Protein AF-A0A4Q8QYP9-F1 (afdb_monomer_lite)

Radius of gyration: 11.54 Å; chains: 1; bounding box: 37×15×24 Å

pLDDT: mean 76.27, std 12.25, range [40.66, 88.81]

Secondary structure (DSSP, 8-state):
----SSHHHHHHHHHHHTT--HHHHHHHTT----TT-SS----HHHHHHHHHHHHHHHTT-

Structure (mmCIF, N/CA/C/O backbone):
data_AF-A0A4Q8QYP9-F1
#
_entry.id   AF-A0A4Q8QYP9-F1
#
loop_
_atom_site.group_PDB
_atom_site.id
_atom_site.type_symbol
_atom_site.label_atom_id
_atom_site.label_alt_id
_atom_site.label_comp_id
_atom_site.label_asym_id
_atom_site.label_entity_id
_atom_site.label_seq_id
_atom_site.pdbx_PDB_ins_code
_atom_site.Cartn_x
_atom_site.Cartn_y
_atom_site.Cartn_z
_atom_site.occupancy
_atom_site.B_iso_or_equiv
_atom_site.auth_seq_id
_atom_site.auth_comp_id
_atom_site.auth_asym_id
_atom_site.auth_atom_id
_atom_site.pdbx_PDB_model_num
ATOM 1 N N . MET A 1 1 ? -3.517 -5.915 -14.100 1.00 55.88 1 MET A N 1
ATOM 2 C CA . MET A 1 1 ? -3.004 -5.630 -12.743 1.00 55.88 1 MET A CA 1
ATOM 3 C C . MET A 1 1 ? -1.488 -5.696 -12.830 1.00 55.88 1 MET A C 1
ATOM 5 O O . MET A 1 1 ? -0.961 -6.784 -13.024 1.00 55.88 1 MET A O 1
ATOM 9 N N . ARG A 1 2 ? -0.797 -4.551 -12.846 1.00 57.69 2 ARG A N 1
ATOM 10 C CA . ARG A 1 2 ? 0.672 -4.525 -12.891 1.00 57.69 2 ARG A CA 1
ATOM 11 C C . ARG A 1 2 ? 1.169 -4.518 -11.451 1.00 57.69 2 ARG A C 1
ATOM 13 O O . ARG A 1 2 ? 0.960 -3.542 -10.741 1.00 57.69 2 ARG A O 1
ATOM 20 N N . VAL A 1 3 ? 1.735 -5.638 -11.021 1.00 72.62 3 VAL A N 1
ATOM 21 C CA . VAL A 1 3 ? 2.377 -5.761 -9.710 1.00 72.62 3 VAL A CA 1
ATOM 22 C C . VAL A 1 3 ? 3.736 -5.067 -9.797 1.00 72.62 3 VAL A C 1
ATOM 24 O O . VAL A 1 3 ? 4.454 -5.261 -10.781 1.00 72.62 3 VAL A O 1
ATOM 27 N N . LEU A 1 4 ? 4.074 -4.227 -8.817 1.00 75.69 4 LEU A N 1
ATOM 28 C CA . LEU A 1 4 ? 5.404 -3.624 -8.726 1.00 75.69 4 LEU A CA 1
ATOM 29 C C . LEU A 1 4 ? 6.448 -4.743 -8.649 1.00 75.69 4 LEU A C 1
ATOM 31 O O . LEU A 1 4 ? 6.294 -5.688 -7.879 1.00 75.69 4 LEU A O 1
ATOM 35 N N . SER A 1 5 ? 7.543 -4.620 -9.404 1.00 76.88 5 SER A N 1
ATOM 36 C CA . SER A 1 5 ? 8.610 -5.635 -9.439 1.00 76.88 5 SER A CA 1
ATOM 37 C C . SER A 1 5 ? 9.222 -5.901 -8.058 1.00 76.88 5 SER A C 1
ATOM 39 O O . SER A 1 5 ? 9.792 -6.960 -7.815 1.00 76.88 5 SER A O 1
ATOM 41 N N . ASN A 1 6 ? 9.111 -4.930 -7.147 1.00 81.00 6 ASN A N 1
ATOM 42 C CA . ASN A 1 6 ? 9.550 -5.054 -5.770 1.00 81.00 6 ASN A CA 1
ATOM 43 C C . ASN A 1 6 ? 8.373 -5.415 -4.852 1.00 81.00 6 ASN A C 1
ATOM 45 O O . ASN A 1 6 ? 7.530 -4.574 -4.531 1.00 81.00 6 ASN A O 1
ATOM 49 N N . THR A 1 7 ? 8.380 -6.648 -4.347 1.00 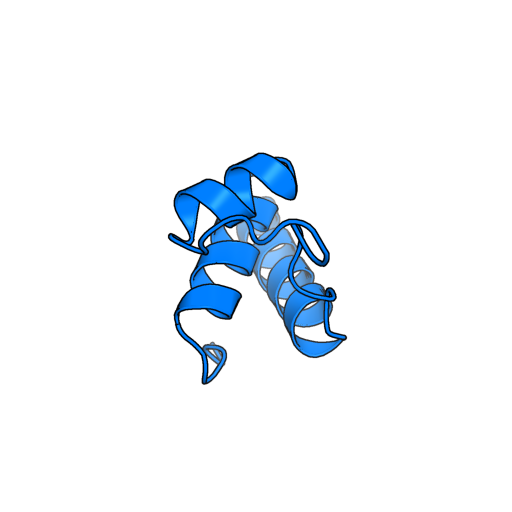82.50 7 THR A N 1
ATOM 50 C CA . THR A 1 7 ? 7.350 -7.189 -3.448 1.00 82.50 7 THR A CA 1
ATOM 51 C C . THR A 1 7 ? 7.123 -6.338 -2.194 1.00 82.50 7 THR A C 1
ATOM 53 O O . THR A 1 7 ? 5.997 -6.262 -1.704 1.00 82.50 7 THR A O 1
ATOM 56 N N . LYS A 1 8 ? 8.156 -5.659 -1.670 1.00 82.50 8 LYS A N 1
ATOM 57 C CA . LYS A 1 8 ? 8.008 -4.776 -0.498 1.00 82.50 8 LYS A CA 1
ATOM 58 C C . LYS A 1 8 ? 7.231 -3.508 -0.837 1.00 82.50 8 LYS A C 1
ATOM 60 O O . LYS A 1 8 ? 6.402 -3.076 -0.045 1.00 82.50 8 LYS A O 1
ATOM 65 N N . GLN A 1 9 ? 7.477 -2.934 -2.014 1.00 82.94 9 GLN A N 1
ATOM 66 C CA . GLN A 1 9 ? 6.748 -1.755 -2.486 1.00 82.94 9 GLN A CA 1
ATOM 67 C C . GLN A 1 9 ? 5.293 -2.097 -2.810 1.00 82.94 9 GLN A C 1
ATOM 69 O O . GLN A 1 9 ? 4.404 -1.313 -2.499 1.00 82.94 9 GLN A O 1
ATOM 74 N N . GLU A 1 10 ? 5.043 -3.280 -3.377 1.00 87.31 10 GLU A N 1
ATOM 75 C CA . GLU A 1 10 ? 3.678 -3.762 -3.594 1.00 87.31 10 GLU A CA 1
ATOM 76 C C . GLU A 1 10 ? 2.937 -3.938 -2.261 1.00 87.31 10 GLU A C 1
ATOM 78 O O . GLU A 1 10 ? 1.829 -3.429 -2.117 1.00 87.31 1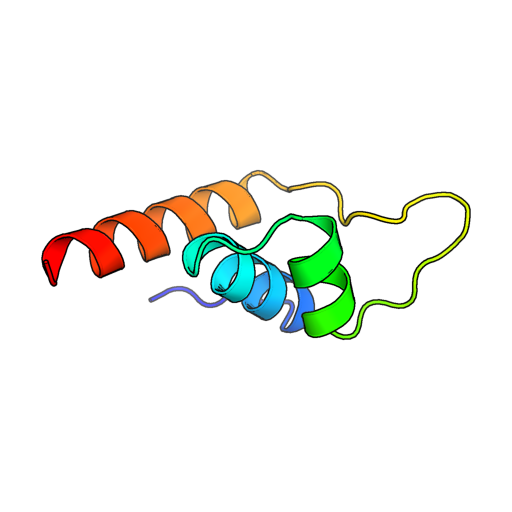0 GLU A O 1
ATOM 83 N N . ARG A 1 11 ? 3.548 -4.595 -1.263 1.00 86.56 11 ARG A N 1
ATOM 84 C CA . ARG A 1 11 ? 2.945 -4.717 0.076 1.00 86.56 11 ARG A CA 1
ATOM 85 C C . ARG A 1 11 ? 2.671 -3.354 0.699 1.00 86.56 11 ARG A C 1
ATOM 87 O O . ARG A 1 11 ? 1.579 -3.130 1.201 1.00 86.56 11 ARG A O 1
ATOM 94 N N . PHE A 1 12 ? 3.625 -2.435 0.608 1.00 86.44 12 PHE A N 1
ATOM 95 C CA . PHE A 1 12 ? 3.454 -1.069 1.089 1.00 86.44 12 PHE A CA 1
ATOM 96 C C . PHE A 1 12 ? 2.262 -0.363 0.418 1.00 86.44 12 PHE A C 1
ATOM 98 O O . PHE A 1 12 ? 1.422 0.204 1.111 1.00 86.44 12 PHE A O 1
ATOM 105 N N . ALA A 1 13 ? 2.130 -0.456 -0.911 1.00 87.94 13 ALA A N 1
ATOM 106 C CA . ALA A 1 13 ? 1.001 0.117 -1.645 1.00 87.94 13 ALA A CA 1
ATOM 107 C C . ALA A 1 13 ? -0.345 -0.523 -1.259 1.00 87.94 13 ALA A C 1
ATOM 109 O O . ALA A 1 13 ? -1.354 0.169 -1.143 1.00 87.94 13 ALA A O 1
ATOM 110 N N . GLN A 1 14 ? -0.365 -1.837 -1.027 1.00 87.69 14 GLN A N 1
ATOM 111 C CA . GLN A 1 14 ? -1.561 -2.553 -0.583 1.00 87.69 14 GLN A CA 1
ATOM 112 C C . GLN A 1 14 ? -1.997 -2.143 0.823 1.00 87.69 14 GLN A C 1
ATOM 114 O O . GLN A 1 14 ? -3.185 -1.933 1.043 1.00 87.69 14 GLN A O 1
ATOM 119 N N . GLU A 1 15 ? -1.064 -2.006 1.765 1.00 88.81 15 GLU A N 1
ATOM 120 C CA . GLU A 1 15 ? -1.384 -1.555 3.122 1.00 88.81 15 GLU A CA 1
ATOM 121 C C . GLU A 1 15 ? -1.855 -0.093 3.137 1.00 88.81 15 GLU A C 1
ATOM 123 O O . GLU A 1 15 ? -2.859 0.214 3.779 1.00 88.81 15 GLU A O 1
ATOM 128 N N . LEU A 1 16 ? -1.227 0.792 2.351 1.00 87.06 16 LEU A N 1
ATOM 129 C CA . LEU A 1 16 ? -1.709 2.167 2.169 1.00 87.06 16 LEU A CA 1
ATOM 130 C C . LEU A 1 16 ? -3.138 2.210 1.607 1.00 87.06 16 LEU A C 1
ATOM 132 O O . LEU A 1 16 ? -3.977 2.953 2.111 1.00 87.06 16 LEU A O 1
ATOM 136 N N . ALA A 1 17 ? -3.448 1.381 0.606 1.00 88.44 17 ALA A N 1
ATOM 137 C CA . ALA A 1 17 ? -4.791 1.309 0.031 1.00 88.44 17 ALA A CA 1
ATOM 138 C C . ALA A 1 17 ? -5.849 0.751 1.004 1.00 88.44 17 ALA A C 1
ATOM 140 O O . ALA A 1 17 ? -7.035 1.020 0.838 1.00 88.44 17 ALA A O 1
ATOM 141 N N . LYS A 1 18 ? -5.440 0.009 2.043 1.00 86.12 18 LYS A N 1
ATOM 142 C CA . LYS A 1 18 ? -6.320 -0.419 3.147 1.00 86.12 18 LYS A CA 1
ATOM 143 C C . LYS A 1 18 ? -6.579 0.691 4.176 1.00 86.12 18 LYS A C 1
ATOM 145 O O . LYS A 1 18 ? -7.298 0.452 5.142 1.00 86.12 18 LYS A O 1
ATOM 150 N N . GLY A 1 19 ? -5.989 1.875 4.001 1.00 86.06 19 GLY A N 1
ATOM 151 C CA . GLY A 1 19 ? -6.108 2.999 4.931 1.00 86.06 19 GLY A CA 1
ATOM 152 C C . GLY A 1 19 ? -5.083 2.987 6.067 1.00 86.06 19 GLY A C 1
ATOM 153 O O . GLY A 1 19 ? -5.254 3.715 7.041 1.00 86.06 19 GLY A O 1
ATOM 154 N N . LYS A 1 20 ? -4.023 2.170 5.975 1.00 86.81 20 LYS A N 1
ATOM 155 C CA . LYS A 1 20 ? -2.915 2.213 6.939 1.00 86.81 20 LYS A CA 1
ATOM 156 C C . LYS A 1 20 ? -2.060 3.456 6.740 1.00 86.81 20 LYS A C 1
ATOM 158 O O . LYS A 1 20 ? -1.903 3.953 5.626 1.00 86.81 20 LYS A O 1
ATOM 163 N N . THR A 1 21 ? -1.462 3.934 7.828 1.00 84.75 21 THR A N 1
ATOM 164 C CA . THR A 1 21 ? -0.476 5.016 7.757 1.00 84.75 21 THR A CA 1
ATOM 165 C C . THR A 1 21 ? 0.816 4.534 7.096 1.00 84.75 21 THR A C 1
ATOM 167 O O . THR A 1 21 ? 1.112 3.340 7.076 1.00 84.75 21 THR A O 1
ATOM 170 N N . ALA A 1 22 ? 1.615 5.456 6.552 1.00 81.88 22 ALA A N 1
ATOM 171 C CA . ALA A 1 22 ? 2.868 5.097 5.887 1.00 81.88 22 ALA A CA 1
ATOM 172 C C . ALA A 1 22 ? 3.852 4.368 6.822 1.00 81.88 22 ALA A C 1
ATOM 174 O O . ALA A 1 22 ? 4.572 3.485 6.367 1.00 81.88 22 ALA A O 1
ATOM 175 N N . ASP A 1 23 ? 3.865 4.688 8.118 1.00 81.31 23 ASP A N 1
ATOM 176 C CA . ASP A 1 23 ? 4.713 3.987 9.089 1.00 81.31 23 ASP A CA 1
ATOM 177 C C . ASP A 1 23 ? 4.239 2.543 9.307 1.00 81.31 23 ASP A C 1
ATOM 179 O O . ASP A 1 23 ? 5.007 1.600 9.116 1.00 81.31 23 ASP A O 1
ATOM 183 N N . GLU A 1 24 ? 2.943 2.348 9.579 1.00 83.19 24 GLU A N 1
ATOM 184 C CA . GLU A 1 24 ? 2.355 1.011 9.721 1.00 83.19 24 GLU A CA 1
ATOM 185 C C . GLU A 1 24 ? 2.545 0.173 8.454 1.00 83.19 24 GLU A C 1
ATOM 187 O O . GLU A 1 24 ? 2.984 -0.973 8.526 1.00 83.19 24 GLU A O 1
ATOM 192 N N . ALA A 1 25 ? 2.260 0.743 7.281 1.00 86.25 25 ALA A N 1
ATOM 193 C CA . ALA A 1 25 ? 2.442 0.075 5.999 1.00 86.25 25 ALA A CA 1
ATOM 194 C C . ALA A 1 25 ? 3.905 -0.338 5.779 1.00 86.25 25 ALA A C 1
ATOM 196 O O . ALA A 1 25 ? 4.171 -1.393 5.203 1.00 86.25 25 ALA A O 1
ATOM 197 N N . TYR A 1 26 ? 4.865 0.460 6.255 1.00 79.88 26 TYR A N 1
ATOM 198 C CA . TYR A 1 26 ? 6.288 0.148 6.157 1.00 79.88 26 TYR A CA 1
ATOM 199 C C . TYR A 1 26 ? 6.705 -1.000 7.077 1.00 79.88 26 TYR A C 1
ATOM 201 O O . TYR A 1 26 ? 7.414 -1.915 6.641 1.00 79.88 26 TYR A O 1
ATOM 209 N N . GLN A 1 27 ? 6.226 -0.986 8.323 1.00 82.69 27 GLN A N 1
ATOM 210 C CA . GLN A 1 27 ? 6.459 -2.068 9.276 1.00 82.69 27 GLN A CA 1
ATOM 211 C C . GLN A 1 27 ? 5.829 -3.380 8.785 1.00 82.69 27 GLN A C 1
ATOM 213 O O . GLN A 1 27 ? 6.493 -4.418 8.757 1.00 82.69 27 GLN A O 1
ATOM 218 N N . LEU A 1 28 ? 4.585 -3.325 8.301 1.00 83.25 28 LEU A N 1
ATOM 219 C CA . LEU A 1 28 ? 3.851 -4.475 7.761 1.00 83.25 28 LEU A CA 1
ATOM 220 C C . LEU A 1 28 ? 4.459 -5.009 6.456 1.00 83.25 28 LEU A C 1
ATOM 222 O O . LEU A 1 28 ? 4.459 -6.219 6.212 1.00 83.25 28 LEU A O 1
ATOM 226 N N . ALA A 1 29 ? 5.050 -4.139 5.632 1.00 81.88 29 ALA A N 1
ATOM 227 C CA . ALA A 1 29 ? 5.811 -4.551 4.454 1.00 81.88 29 ALA A CA 1
ATOM 228 C C . ALA A 1 29 ? 7.112 -5.305 4.805 1.00 81.88 29 ALA A C 1
ATOM 230 O O . ALA A 1 29 ? 7.755 -5.864 3.910 1.00 81.88 29 ALA A O 1
ATOM 231 N N . GLY A 1 30 ? 7.501 -5.359 6.086 1.00 76.06 30 GLY A N 1
ATOM 232 C CA . GLY A 1 30 ? 8.717 -6.026 6.552 1.00 76.06 30 GLY A CA 1
ATOM 233 C C . GLY A 1 30 ? 9.985 -5.245 6.206 1.00 76.06 30 GLY A C 1
ATOM 234 O O . GLY A 1 30 ? 11.069 -5.822 6.063 1.0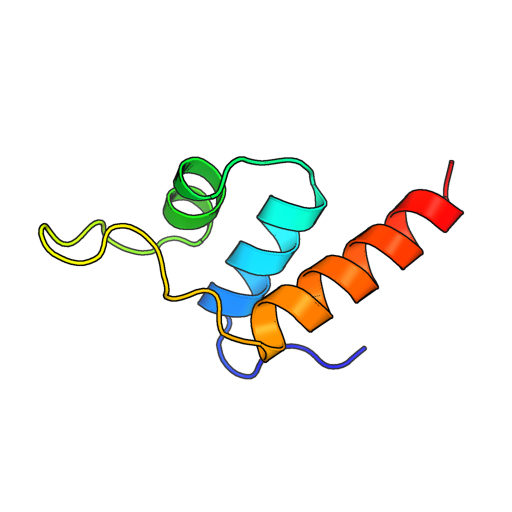0 76.06 30 GLY A O 1
ATOM 235 N N . CYS A 1 31 ? 9.864 -3.932 6.012 1.00 68.44 31 CYS A N 1
ATOM 236 C CA . CYS A 1 31 ? 11.018 -3.073 5.831 1.00 68.44 31 CYS A CA 1
ATOM 237 C C . CYS A 1 31 ? 11.632 -2.753 7.198 1.00 68.44 31 CYS A C 1
ATOM 239 O O . CYS A 1 31 ? 10.953 -2.275 8.102 1.00 68.44 31 CYS A O 1
ATOM 241 N N . LYS A 1 32 ? 12.935 -3.014 7.363 1.00 67.50 32 LYS A N 1
ATOM 242 C CA . LYS A 1 32 ? 13.639 -2.640 8.595 1.00 67.50 32 LYS A CA 1
ATOM 243 C C . LYS A 1 32 ? 13.701 -1.107 8.694 1.00 67.50 32 LYS A C 1
ATOM 245 O O . LYS A 1 32 ? 14.170 -0.480 7.738 1.00 67.50 32 LYS A O 1
ATOM 250 N N . PRO A 1 33 ? 13.291 -0.501 9.821 1.00 62.06 33 PRO A N 1
ATOM 251 C CA . PRO A 1 33 ? 13.501 0.920 10.050 1.00 62.06 33 PRO A CA 1
ATOM 252 C C . PRO A 1 33 ? 15.006 1.164 10.171 1.00 62.06 33 PRO A C 1
ATOM 254 O O . PRO A 1 33 ? 15.645 0.706 11.116 1.00 62.06 33 PRO A O 1
ATOM 257 N N . ASN A 1 34 ? 15.597 1.841 9.186 1.00 59.38 34 ASN A N 1
ATOM 258 C CA . ASN A 1 34 ? 16.965 2.331 9.300 1.00 59.38 34 ASN A CA 1
ATOM 259 C C . ASN A 1 34 ? 16.917 3.817 9.666 1.00 59.38 34 ASN A C 1
ATOM 261 O O . ASN A 1 34 ? 16.111 4.556 9.098 1.00 59.38 34 ASN A O 1
ATOM 265 N N . ARG A 1 35 ? 17.785 4.252 10.590 1.00 56.50 35 ARG A N 1
ATOM 266 C CA . ARG A 1 35 ? 17.762 5.575 11.258 1.00 56.50 35 ARG A CA 1
ATOM 267 C C . ARG A 1 35 ? 17.717 6.800 10.321 1.00 56.50 35 ARG A C 1
ATOM 269 O O . ARG A 1 35 ? 17.441 7.890 10.801 1.00 56.50 35 ARG A O 1
ATOM 276 N N . GLY A 1 36 ? 17.990 6.636 9.024 1.00 60.28 36 GLY A N 1
ATOM 277 C CA . GLY A 1 36 ? 18.001 7.715 8.028 1.00 60.28 36 GLY A CA 1
ATOM 278 C C . GLY A 1 36 ? 16.886 7.685 6.976 1.00 60.28 36 GLY A C 1
ATOM 279 O O . GLY A 1 36 ? 16.795 8.626 6.202 1.00 60.28 36 GLY A O 1
ATOM 280 N N . ASN A 1 37 ? 16.054 6.638 6.902 1.00 54.66 37 ASN A N 1
ATOM 281 C CA . ASN A 1 37 ? 14.967 6.563 5.915 1.00 54.66 37 ASN A CA 1
ATOM 282 C C . ASN A 1 37 ? 13.906 5.550 6.389 1.00 54.66 37 ASN A C 1
ATOM 284 O O . ASN A 1 37 ? 13.850 4.411 5.927 1.00 54.66 37 ASN A O 1
ATOM 288 N N . ALA A 1 38 ? 13.101 5.949 7.380 1.00 59.69 38 ALA A N 1
ATOM 289 C CA . ALA A 1 38 ? 12.044 5.114 7.963 1.00 59.69 38 ALA A CA 1
ATOM 290 C C . ALA A 1 38 ? 10.841 4.909 7.026 1.00 59.69 38 ALA A C 1
ATOM 292 O O . ALA A 1 38 ? 9.988 4.075 7.288 1.00 59.69 38 ALA A O 1
ATOM 293 N N . THR A 1 39 ? 10.783 5.634 5.913 1.00 59.94 39 THR A N 1
ATOM 294 C CA . THR A 1 39 ? 9.749 5.478 4.892 1.00 59.94 39 THR A CA 1
ATOM 295 C C . THR A 1 39 ? 10.437 5.223 3.555 1.00 59.94 39 THR A C 1
ATOM 297 O O . THR A 1 39 ? 11.446 5.871 3.251 1.00 59.94 39 THR A O 1
ATOM 300 N N . PRO A 1 40 ? 9.943 4.294 2.718 1.00 63.25 40 PRO A N 1
ATOM 301 C CA . PRO A 1 40 ? 10.428 4.218 1.356 1.00 63.25 40 PRO A CA 1
ATOM 302 C C . PRO A 1 40 ? 10.056 5.551 0.710 1.00 63.25 40 PRO A C 1
ATOM 304 O O . PRO A 1 40 ? 8.946 6.046 0.911 1.00 63.25 40 PRO A O 1
ATOM 307 N N . LYS A 1 41 ? 10.961 6.154 -0.066 1.00 64.38 41 LYS A N 1
ATOM 308 C CA . LYS A 1 41 ? 10.556 7.270 -0.924 1.00 64.38 41 LYS A CA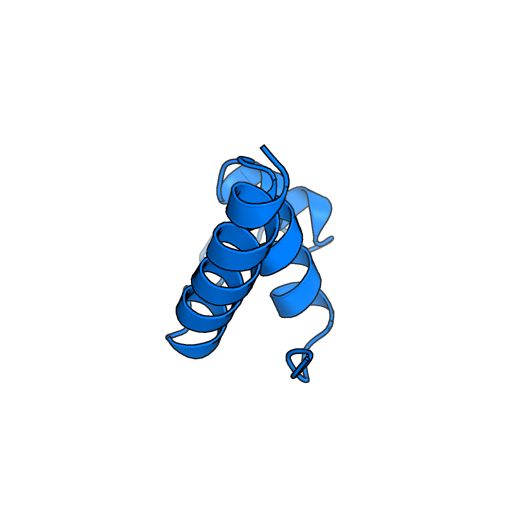 1
ATOM 309 C C . LYS A 1 41 ? 9.366 6.782 -1.746 1.00 64.38 41 LYS A C 1
ATOM 311 O O . LYS A 1 41 ? 9.523 5.837 -2.525 1.00 64.38 41 LYS A O 1
ATOM 316 N N . ALA A 1 42 ? 8.196 7.384 -1.526 1.00 64.56 42 ALA A N 1
ATOM 317 C CA . ALA A 1 42 ? 7.006 7.127 -2.317 1.00 64.56 42 ALA A CA 1
ATOM 318 C C . ALA A 1 42 ? 7.357 7.495 -3.759 1.00 64.56 42 ALA A C 1
ATOM 320 O O . ALA A 1 42 ? 7.404 8.660 -4.140 1.00 64.56 42 ALA A O 1
ATOM 321 N N . SER A 1 43 ? 7.762 6.484 -4.519 1.00 77.00 43 SER A N 1
ATOM 322 C CA . SER A 1 43 ? 8.076 6.641 -5.929 1.00 77.00 43 SER A CA 1
ATOM 323 C C . SER A 1 43 ? 6.757 6.846 -6.655 1.00 77.00 43 SER A C 1
ATOM 325 O O . SER A 1 43 ? 5.743 6.303 -6.214 1.00 77.00 43 SER A O 1
ATOM 327 N N . GLN A 1 44 ? 6.763 7.575 -7.770 1.00 81.50 44 GLN A N 1
ATOM 328 C CA . GLN A 1 44 ? 5.544 7.824 -8.546 1.00 81.50 44 GLN A CA 1
ATOM 329 C C . GLN A 1 44 ? 4.774 6.517 -8.821 1.00 81.50 44 GLN A C 1
ATOM 331 O O . GLN A 1 44 ? 3.576 6.444 -8.579 1.00 81.50 44 GLN A O 1
ATOM 336 N N . SER A 1 45 ? 5.495 5.433 -9.134 1.00 83.12 45 SER A N 1
ATOM 337 C CA . SER A 1 45 ? 4.930 4.093 -9.336 1.00 83.12 45 SER A CA 1
ATOM 338 C C . SER A 1 45 ? 4.170 3.523 -8.130 1.00 83.12 45 SER A C 1
ATOM 340 O O . SER A 1 45 ? 3.226 2.764 -8.316 1.00 83.12 45 SER A O 1
ATOM 342 N N . ILE A 1 46 ? 4.574 3.850 -6.898 1.00 83.12 46 ILE A N 1
ATOM 343 C CA . ILE A 1 46 ? 3.872 3.437 -5.673 1.00 83.12 46 ILE A CA 1
ATOM 344 C C . ILE A 1 46 ? 2.585 4.246 -5.531 1.00 83.12 46 ILE A C 1
ATOM 346 O O . ILE A 1 46 ? 1.539 3.662 -5.271 1.00 83.12 46 ILE A O 1
ATOM 350 N N . SER A 1 47 ? 2.644 5.563 -5.738 1.00 84.69 47 SER A N 1
ATOM 351 C CA . SER A 1 47 ? 1.466 6.434 -5.678 1.00 84.69 47 SER A CA 1
ATOM 352 C C . SER A 1 47 ? 0.421 6.044 -6.726 1.00 84.69 47 SER A C 1
ATOM 354 O O . SER A 1 47 ? -0.747 5.877 -6.382 1.00 84.69 47 SER A O 1
ATOM 356 N N . ASP A 1 48 ? 0.844 5.793 -7.969 1.00 87.50 48 ASP A N 1
ATOM 357 C CA . ASP A 1 48 ? -0.035 5.309 -9.042 1.00 87.50 48 ASP A CA 1
ATOM 358 C C . ASP A 1 48 ? -0.658 3.952 -8.680 1.00 87.50 48 ASP A C 1
ATOM 360 O O . ASP A 1 48 ? -1.839 3.703 -8.926 1.00 87.50 48 ASP A O 1
ATOM 364 N N . ARG A 1 49 ? 0.118 3.070 -8.033 1.00 88.19 49 ARG A N 1
ATOM 365 C CA . ARG A 1 49 ? -0.367 1.764 -7.579 1.00 88.19 49 ARG A CA 1
ATOM 366 C C . ARG A 1 49 ? -1.408 1.890 -6.471 1.00 88.19 49 ARG A C 1
ATOM 368 O O . ARG A 1 49 ? -2.422 1.199 -6.524 1.00 88.19 49 ARG A O 1
ATOM 375 N N . VAL A 1 50 ? -1.174 2.758 -5.489 1.00 87.69 50 VAL A N 1
ATOM 376 C CA . VAL A 1 50 ? -2.135 3.049 -4.415 1.00 87.69 50 VAL A CA 1
ATOM 377 C C . VAL A 1 50 ? -3.417 3.634 -5.002 1.00 87.69 50 VAL A C 1
ATOM 379 O O . VAL A 1 50 ? -4.495 3.176 -4.640 1.00 87.69 50 VAL A O 1
ATOM 382 N N . ALA A 1 51 ? -3.317 4.569 -5.950 1.00 87.81 51 ALA A N 1
ATOM 383 C CA . ALA A 1 51 ? -4.473 5.143 -6.634 1.00 87.81 51 ALA A CA 1
ATOM 384 C C . ALA A 1 51 ? -5.285 4.080 -7.398 1.00 87.81 51 ALA A C 1
ATOM 386 O O . ALA A 1 51 ? -6.501 4.019 -7.230 1.00 87.81 51 ALA A O 1
ATOM 387 N N . GLU A 1 52 ? -4.632 3.181 -8.154 1.00 87.75 52 GLU A N 1
ATOM 388 C CA . GLU A 1 52 ? -5.315 2.058 -8.825 1.00 87.75 52 GLU A CA 1
ATOM 38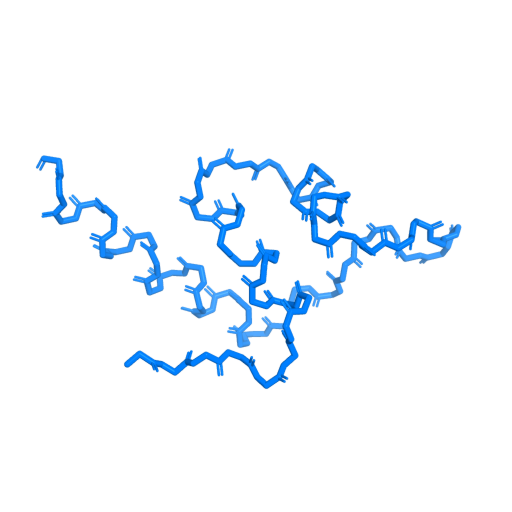9 C C . GLU A 1 52 ? -6.041 1.153 -7.811 1.00 87.75 52 GLU A C 1
ATOM 391 O O . GLU A 1 52 ? -7.162 0.701 -8.056 1.00 87.75 52 GLU A O 1
ATOM 396 N N . LEU A 1 53 ? -5.402 0.857 -6.675 1.00 87.00 53 LEU A N 1
ATOM 397 C CA . LEU A 1 53 ? -5.975 0.005 -5.632 1.00 87.00 53 LEU A CA 1
ATOM 398 C C . LEU A 1 53 ? -7.157 0.676 -4.923 1.00 87.00 53 LE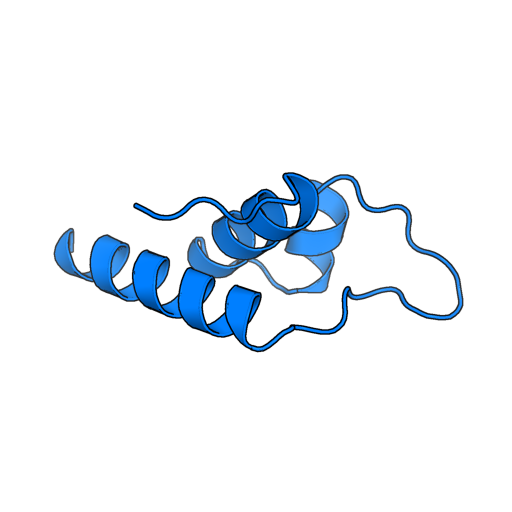U A C 1
ATOM 400 O O . LEU A 1 53 ? -8.163 0.008 -4.686 1.00 87.00 53 LEU A O 1
ATOM 404 N N . LEU A 1 54 ? -7.062 1.975 -4.632 1.00 85.75 54 LEU A N 1
ATOM 405 C CA . LEU A 1 54 ? -8.144 2.761 -4.041 1.00 85.75 54 LEU A CA 1
ATOM 406 C C . LEU A 1 54 ? -9.335 2.870 -4.996 1.00 85.75 54 LEU A C 1
ATOM 408 O O . LEU A 1 54 ? -10.449 2.561 -4.590 1.00 85.75 54 LEU A O 1
ATOM 412 N N . GLU A 1 55 ? -9.121 3.191 -6.277 1.00 84.69 55 GLU A N 1
ATOM 413 C CA . GLU A 1 55 ? -10.209 3.275 -7.265 1.00 84.69 55 GLU A CA 1
ATOM 414 C C . GLU A 1 55 ? -10.966 1.939 -7.394 1.00 84.69 55 GLU A C 1
ATOM 416 O O . GLU A 1 55 ? -12.196 1.895 -7.480 1.00 84.69 55 GLU A O 1
ATOM 421 N N . ARG A 1 56 ? -10.237 0.818 -7.355 1.00 79.69 56 ARG A N 1
ATOM 422 C CA . ARG A 1 56 ? -10.839 -0.523 -7.363 1.00 79.69 56 ARG A CA 1
ATOM 423 C C . ARG A 1 56 ? -11.537 -0.880 -6.055 1.00 79.69 56 ARG A C 1
ATOM 425 O O . ARG A 1 56 ? -12.539 -1.590 -6.098 1.00 79.69 56 ARG A O 1
ATOM 432 N N . GLY A 1 57 ? -11.000 -0.442 -4.918 1.00 70.12 57 GLY A N 1
ATOM 433 C CA . GLY A 1 57 ? -11.591 -0.655 -3.598 1.00 70.12 57 GLY A CA 1
ATOM 434 C C . GLY A 1 57 ? -12.897 0.119 -3.425 1.00 70.12 57 GLY A C 1
ATOM 435 O O . GLY A 1 57 ? -13.883 -0.447 -2.966 1.00 70.12 57 GLY A O 1
ATOM 436 N N . THR A 1 58 ? -12.938 1.372 -3.879 1.00 60.41 58 THR A N 1
ATOM 437 C CA . THR A 1 58 ? -14.125 2.238 -3.821 1.00 60.41 58 THR A CA 1
ATOM 438 C C . THR A 1 58 ? -15.246 1.764 -4.747 1.00 60.41 58 THR A C 1
ATOM 440 O O . THR A 1 58 ? -16.410 1.905 -4.399 1.00 60.41 58 THR A O 1
ATOM 443 N N . LYS A 1 59 ? -14.938 1.101 -5.871 1.00 57.78 59 LYS A N 1
ATOM 444 C CA . LYS A 1 59 ? -15.954 0.446 -6.726 1.00 57.78 59 LYS A CA 1
ATOM 445 C C . LYS A 1 59 ? -16.673 -0.747 -6.069 1.00 57.78 59 LYS A C 1
ATOM 447 O O . LYS A 1 59 ? -17.540 -1.338 -6.707 1.00 57.78 59 LYS A O 1
ATOM 452 N N . ARG A 1 60 ? -16.308 -1.138 -4.842 1.00 49.28 60 ARG A N 1
ATOM 453 C CA . ARG A 1 60 ? -16.964 -2.209 -4.069 1.00 49.28 60 ARG A CA 1
ATOM 454 C C . ARG A 1 60 ? -17.800 -1.715 -2.879 1.00 49.28 60 ARG A C 1
ATOM 456 O O . ARG A 1 60 ? -18.249 -2.565 -2.114 1.00 49.28 60 ARG A O 1
ATOM 463 N N . ALA A 1 61 ? -17.990 -0.406 -2.715 1.00 40.66 61 ALA A N 1
ATOM 464 C CA . ALA A 1 61 ? -18.862 0.163 -1.683 1.00 40.66 61 ALA A CA 1
ATOM 465 C C . ALA A 1 61 ? -20.259 0.474 -2.233 1.00 40.66 61 ALA A C 1
ATOM 467 O O . ALA A 1 61 ? -20.334 0.964 -3.383 1.00 40.66 61 ALA A O 1
#

Foldseek 3Di:
DDQDPDQLLSQLLLCVLVVDDQLVSNVRSVHDCDPPDSGDPCDVVSVVSNVVSNVVVVVVD

Sequence (61 aa):
MRVLSNTKQERFAQELAKGKTADEAYQLAGCKPNRGNATPKASQSISDRVAELLERGTKRA